Protein AF-A0A9X2B4U2-F1 (afdb_monomer)

Foldseek 3Di:
DKDACVLLVHWFADPVVRGTARIWDKDKDWDADPVRWIKMKIFTARPVPRHTRDIFIDTDDDPDVNSSSVRSND

Structure (mmCIF, N/CA/C/O backbone):
data_AF-A0A9X2B4U2-F1
#
_entry.id   AF-A0A9X2B4U2-F1
#
loop_
_atom_site.group_PDB
_atom_site.id
_atom_site.type_symbol
_atom_site.label_atom_id
_atom_site.label_alt_id
_atom_site.label_comp_id
_atom_site.label_asym_id
_atom_site.label_entity_id
_atom_site.label_seq_id
_atom_site.pdbx_PDB_ins_code
_atom_site.Cartn_x
_atom_site.Cartn_y
_atom_site.Cartn_z
_atom_site.occupancy
_atom_site.B_iso_or_equiv
_atom_site.auth_seq_id
_atom_site.auth_comp_id
_atom_site.auth_asym_id
_atom_site.auth_atom_id
_atom_site.pdbx_PDB_model_num
ATOM 1 N N . MET A 1 1 ? -0.860 -7.819 -0.174 1.00 85.38 1 MET A N 1
ATOM 2 C CA . MET A 1 1 ? -0.246 -8.313 1.083 1.00 85.38 1 MET A CA 1
ATOM 3 C C . MET A 1 1 ? -0.818 -7.496 2.218 1.00 85.38 1 MET A C 1
ATOM 5 O O . MET A 1 1 ? -0.781 -6.279 2.142 1.00 85.38 1 MET A O 1
ATOM 9 N N . ILE A 1 2 ? -1.301 -8.136 3.281 1.00 88.94 2 ILE A N 1
ATOM 10 C CA . ILE A 1 2 ? -1.955 -7.415 4.375 1.00 88.94 2 ILE A CA 1
ATOM 11 C C . ILE A 1 2 ? -0.918 -6.924 5.389 1.00 88.94 2 ILE A C 1
ATOM 13 O O . ILE A 1 2 ? -0.167 -7.724 5.946 1.00 88.94 2 ILE A O 1
ATOM 17 N N . VAL A 1 3 ? -0.922 -5.621 5.657 1.00 89.69 3 VAL A N 1
ATOM 18 C CA . VAL A 1 3 ? -0.162 -4.977 6.736 1.00 89.69 3 VAL A CA 1
ATOM 19 C C . VAL A 1 3 ? -1.109 -4.346 7.750 1.00 89.69 3 VAL A C 1
ATOM 21 O O . VAL A 1 3 ? -2.303 -4.186 7.496 1.00 89.69 3 VAL A O 1
ATOM 24 N N . THR A 1 4 ? -0.580 -3.952 8.902 1.00 89.88 4 THR A N 1
ATOM 25 C CA . THR A 1 4 ? -1.336 -3.169 9.889 1.00 89.88 4 THR A CA 1
ATOM 26 C C . THR A 1 4 ? -1.172 -1.665 9.674 1.00 89.88 4 THR A C 1
ATOM 28 O O . THR A 1 4 ? -0.139 -1.207 9.184 1.00 89.88 4 THR A O 1
ATOM 31 N N . SER A 1 5 ? -2.160 -0.877 10.103 1.00 84.88 5 SER A N 1
ATOM 32 C CA . SER A 1 5 ? -2.070 0.592 10.142 1.00 84.88 5 SER A CA 1
ATOM 33 C C . SER A 1 5 ? -0.844 1.084 10.923 1.00 84.88 5 SER A C 1
ATOM 35 O O . SER A 1 5 ? -0.220 2.072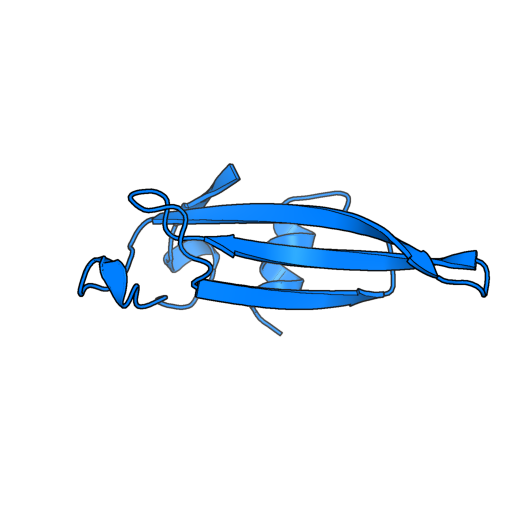 10.544 1.00 84.88 5 SER A O 1
ATOM 37 N N . ASN A 1 6 ? -0.431 0.346 11.959 1.00 87.25 6 ASN A N 1
ATOM 38 C CA . ASN A 1 6 ? 0.797 0.616 12.706 1.00 87.25 6 ASN A CA 1
ATOM 39 C C . ASN A 1 6 ? 2.061 0.463 11.850 1.00 87.25 6 ASN A C 1
ATOM 41 O O . ASN A 1 6 ? 2.954 1.297 11.950 1.00 87.25 6 ASN A O 1
ATOM 45 N N . GLN A 1 7 ? 2.148 -0.566 10.999 1.00 87.31 7 GLN A N 1
ATOM 46 C CA . GLN A 1 7 ? 3.282 -0.723 10.075 1.00 87.31 7 GLN A CA 1
ATOM 47 C C . GLN A 1 7 ? 3.315 0.386 9.024 1.00 87.31 7 GLN A C 1
ATOM 49 O O . GLN A 1 7 ? 4.388 0.831 8.630 1.00 87.31 7 GLN A O 1
ATOM 54 N N . LEU A 1 8 ? 2.143 0.860 8.598 1.00 85.31 8 LEU A N 1
ATOM 55 C CA . LEU A 1 8 ? 2.029 1.996 7.690 1.00 85.31 8 LEU A CA 1
ATOM 56 C C . LEU A 1 8 ? 2.261 3.345 8.397 1.00 85.31 8 LEU A C 1
ATOM 58 O O . LEU A 1 8 ? 2.417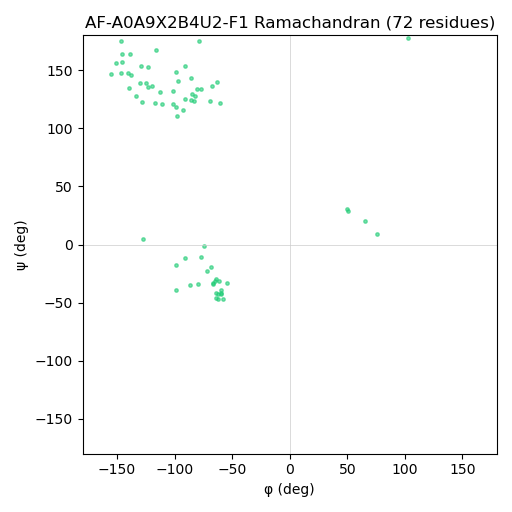 4.359 7.725 1.00 85.31 8 LEU A O 1
ATOM 62 N N . ASN A 1 9 ? 2.315 3.360 9.732 1.00 87.62 9 ASN A N 1
ATOM 63 C CA . ASN A 1 9 ? 2.389 4.556 10.571 1.00 87.62 9 ASN A CA 1
ATOM 64 C C . ASN A 1 9 ? 1.309 5.609 10.239 1.00 87.62 9 ASN A C 1
ATOM 66 O O . ASN A 1 9 ? 1.518 6.810 10.397 1.00 87.62 9 ASN A O 1
ATOM 70 N N . GLN A 1 10 ? 0.154 5.156 9.747 1.00 84.88 10 GLN A N 1
ATOM 71 C CA . GLN A 1 10 ? -0.998 5.997 9.426 1.00 84.88 10 GLN A CA 1
ATOM 72 C C . GLN A 1 10 ? -2.286 5.169 9.481 1.00 84.88 10 GLN A C 1
ATOM 74 O O . GLN A 1 10 ? -2.304 3.986 9.127 1.00 84.88 10 GLN A O 1
ATOM 79 N N . SER A 1 11 ? -3.378 5.809 9.891 1.00 88.25 11 SER A N 1
ATOM 80 C CA . SER A 1 11 ? -4.716 5.225 9.819 1.00 88.25 11 SER A CA 1
ATOM 81 C C . SER A 1 11 ? -5.370 5.596 8.496 1.00 88.25 11 SER A C 1
ATOM 83 O O . SER A 1 11 ? -5.494 6.776 8.172 1.00 88.25 11 SER A O 1
ATOM 85 N N . LEU A 1 12 ? -5.825 4.595 7.740 1.00 89.50 12 LEU A N 1
ATOM 86 C CA . LEU A 1 12 ? -6.582 4.820 6.511 1.00 89.50 12 LEU A CA 1
ATOM 87 C C . LEU A 1 12 ? -8.075 4.609 6.768 1.00 89.50 12 LEU A C 1
ATOM 89 O O . LEU A 1 12 ? -8.511 3.525 7.172 1.00 89.50 12 LEU A O 1
ATOM 93 N N . TYR A 1 13 ? -8.868 5.650 6.519 1.00 92.19 13 TYR A N 1
ATOM 94 C CA . TYR A 1 13 ? -10.323 5.575 6.588 1.00 92.19 13 TYR A CA 1
ATOM 95 C C . TYR A 1 13 ? -10.890 5.007 5.290 1.00 92.19 13 TYR A C 1
ATOM 97 O O . TYR A 1 13 ? -10.610 5.509 4.205 1.00 92.19 13 TYR A O 1
ATOM 105 N N . CYS A 1 14 ? -11.721 3.971 5.396 1.00 92.31 14 CYS A N 1
ATOM 106 C CA . CYS A 1 14 ? -12.423 3.422 4.246 1.00 92.31 14 CYS A CA 1
ATOM 107 C C . CYS A 1 14 ? -13.843 3.978 4.175 1.00 92.31 14 CYS A C 1
ATOM 109 O O . CYS A 1 14 ? -14.706 3.555 4.946 1.00 92.31 14 CYS A O 1
ATOM 111 N N . GLU A 1 15 ? -14.119 4.817 3.177 1.00 91.25 15 GLU A N 1
ATOM 112 C CA . GLU A 1 15 ? -15.444 5.419 2.974 1.00 91.25 15 GLU A CA 1
ATOM 113 C C . GLU A 1 15 ? -16.544 4.371 2.756 1.00 91.25 15 GLU A C 1
ATOM 115 O O . GLU A 1 15 ? -17.620 4.478 3.336 1.00 91.25 15 GLU A O 1
ATOM 120 N N . LYS A 1 16 ? -16.262 3.288 2.015 1.00 92.19 16 LYS A N 1
ATOM 121 C CA . LYS A 1 16 ? -17.244 2.203 1.818 1.00 92.19 16 LYS A CA 1
ATOM 122 C C . LYS A 1 16 ? -17.583 1.424 3.088 1.00 92.19 16 LYS A C 1
ATOM 124 O O . LYS A 1 16 ? -18.703 0.941 3.220 1.00 92.19 16 LYS A O 1
ATOM 129 N N . CYS A 1 17 ? -16.626 1.255 3.998 1.00 90.69 17 CYS A N 1
ATOM 130 C CA . CYS A 1 17 ? -16.851 0.543 5.256 1.00 90.69 17 CYS A CA 1
ATOM 131 C C . CYS A 1 17 ? -17.297 1.476 6.387 1.00 90.69 17 CYS A C 1
ATOM 133 O O . CYS A 1 17 ? -17.673 0.983 7.448 1.00 90.69 17 CYS A O 1
ATOM 135 N N . GLY A 1 18 ? -17.205 2.793 6.190 1.00 93.81 18 GLY A N 1
ATOM 136 C CA . GLY A 1 18 ? -17.540 3.796 7.194 1.00 93.81 18 GLY A CA 1
ATOM 137 C C . GLY A 1 18 ? -16.622 3.789 8.422 1.00 93.81 18 GLY A C 1
ATOM 138 O O . GLY A 1 18 ? -17.028 4.267 9.480 1.00 93.81 18 GLY A O 1
ATOM 139 N N . LYS A 1 19 ? -15.411 3.221 8.327 1.00 91.81 19 LYS A N 1
ATOM 140 C CA . LYS A 1 19 ? -14.492 3.064 9.467 1.00 91.81 19 LYS A CA 1
ATOM 141 C C . LYS A 1 19 ? -13.021 3.072 9.063 1.00 91.81 19 LYS A C 1
ATOM 143 O O . LYS A 1 19 ? -12.668 2.683 7.943 1.00 91.81 19 LYS A O 1
ATOM 148 N N . GLU A 1 20 ? -12.176 3.435 10.023 1.00 91.75 20 GLU A N 1
ATOM 149 C CA . GLU A 1 20 ? -10.727 3.256 9.941 1.00 91.75 20 GLU A CA 1
ATOM 150 C C . GLU A 1 20 ? -10.365 1.771 9.871 1.00 91.75 20 GLU A C 1
ATOM 152 O O . GLU A 1 20 ? -10.974 0.919 10.527 1.00 91.75 20 GLU A O 1
ATOM 157 N N . GLN A 1 21 ? -9.383 1.456 9.033 1.00 90.06 21 GLN A N 1
ATOM 158 C CA . GLN A 1 21 ? -8.922 0.095 8.819 1.00 90.06 21 GLN A CA 1
ATOM 159 C C . GLN A 1 21 ? -7.660 -0.163 9.638 1.00 90.06 21 GLN A C 1
ATOM 161 O O . GLN A 1 21 ? -6.626 0.460 9.418 1.00 90.06 21 GLN A O 1
ATOM 166 N N . ALA A 1 22 ? -7.737 -1.123 10.563 1.00 90.31 22 ALA A N 1
ATOM 167 C CA . ALA A 1 22 ? -6.567 -1.603 11.302 1.00 90.31 22 ALA A CA 1
ATOM 168 C C . ALA A 1 22 ? -5.627 -2.448 10.424 1.00 90.31 22 ALA A C 1
ATOM 170 O O . ALA A 1 22 ? -4.444 -2.592 10.728 1.00 90.31 22 ALA A O 1
ATOM 171 N N . GLN A 1 23 ? -6.166 -3.023 9.347 1.00 92.94 23 GLN A N 1
ATOM 172 C CA . GLN A 1 23 ? -5.448 -3.828 8.368 1.00 92.94 23 GLN A CA 1
ATOM 173 C C . GLN A 1 23 ? -5.673 -3.260 6.976 1.00 92.94 23 GLN A C 1
ATOM 175 O O . GLN A 1 23 ? -6.787 -2.869 6.639 1.00 92.94 23 GLN A O 1
ATOM 180 N N . ILE A 1 24 ? -4.621 -3.225 6.175 1.00 92.88 24 ILE A N 1
ATOM 181 C CA . ILE A 1 24 ? -4.597 -2.588 4.864 1.00 92.88 24 ILE A CA 1
ATOM 182 C C . ILE A 1 24 ? -3.930 -3.574 3.912 1.00 92.88 24 ILE A C 1
ATOM 184 O O . ILE A 1 24 ? -2.852 -4.083 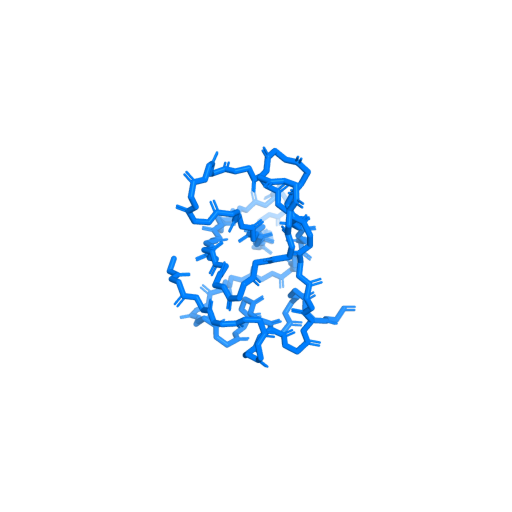4.220 1.00 92.88 24 ILE A O 1
ATOM 188 N N . ASP A 1 25 ? -4.570 -3.879 2.786 1.00 93.94 25 ASP A N 1
ATOM 189 C CA . ASP A 1 25 ? -3.920 -4.677 1.751 1.00 93.94 25 ASP A CA 1
ATOM 190 C C . ASP A 1 25 ? -3.060 -3.766 0.879 1.00 93.94 25 ASP A C 1
ATOM 192 O O . ASP A 1 25 ? -3.540 -2.778 0.335 1.00 93.94 25 ASP A O 1
ATOM 196 N N . ILE A 1 26 ? -1.774 -4.080 0.789 1.00 92.50 26 ILE A N 1
ATOM 197 C CA . ILE A 1 26 ? -0.801 -3.355 -0.017 1.00 92.50 26 ILE A CA 1
ATOM 198 C C . ILE A 1 26 ? -0.338 -4.240 -1.155 1.00 92.50 26 ILE A C 1
ATOM 200 O O . ILE A 1 26 ? 0.088 -5.382 -0.952 1.00 92.50 26 ILE A O 1
ATOM 204 N N . TRP A 1 27 ? -0.353 -3.682 -2.352 1.00 92.50 27 TRP A N 1
ATOM 205 C CA . TRP A 1 27 ? 0.240 -4.285 -3.531 1.00 92.50 27 TRP A CA 1
ATOM 206 C C . TRP A 1 27 ? 0.801 -3.194 -4.428 1.00 92.50 27 TRP A C 1
ATOM 208 O O . TRP A 1 27 ? 0.491 -2.014 -4.274 1.00 92.50 27 TRP A O 1
ATOM 218 N N . TRP A 1 28 ? 1.657 -3.585 -5.358 1.00 92.25 28 TRP A N 1
ATOM 219 C CA . TRP A 1 28 ? 2.256 -2.658 -6.299 1.00 92.25 28 TRP A CA 1
ATOM 220 C C . TRP A 1 28 ? 2.304 -3.252 -7.697 1.00 92.25 28 TRP A C 1
ATOM 222 O O . TRP A 1 28 ? 2.117 -4.456 -7.895 1.00 92.25 28 TRP A O 1
ATOM 232 N N . LYS A 1 29 ? 2.513 -2.372 -8.668 1.00 91.19 29 LYS A N 1
ATOM 233 C CA . LYS A 1 29 ? 2.780 -2.716 -10.059 1.00 91.19 29 LYS A CA 1
ATOM 234 C C . LYS A 1 29 ? 4.032 -1.995 -10.503 1.00 91.19 29 LYS A C 1
ATOM 236 O O . LYS A 1 29 ? 4.071 -0.769 -10.467 1.00 91.19 29 LYS A O 1
ATOM 241 N N . ASP A 1 30 ? 5.006 -2.767 -10.950 1.00 88.69 30 ASP A N 1
ATOM 242 C CA . ASP A 1 30 ? 6.185 -2.252 -11.624 1.00 88.69 30 ASP A CA 1
ATOM 243 C C . ASP A 1 30 ? 5.884 -2.080 -13.121 1.00 88.69 30 ASP A C 1
ATOM 245 O O . ASP A 1 30 ? 5.180 -2.884 -13.743 1.00 88.69 30 ASP A O 1
ATOM 249 N N . GLY A 1 31 ? 6.431 -1.028 -13.711 1.00 87.62 31 GLY A N 1
ATOM 250 C CA . GLY A 1 31 ? 6.321 -0.712 -15.124 1.00 87.62 31 GLY A CA 1
ATOM 251 C C . GLY A 1 31 ? 7.585 -0.038 -15.645 1.00 87.62 31 GLY A C 1
ATOM 252 O O . GLY A 1 31 ? 8.525 0.256 -14.905 1.00 87.62 31 GLY A O 1
ATOM 253 N N . ARG A 1 32 ? 7.621 0.201 -16.955 1.00 87.06 32 ARG A N 1
ATOM 254 C CA . ARG A 1 32 ? 8.644 1.033 -17.596 1.00 87.06 32 ARG A CA 1
ATOM 255 C C . ARG A 1 32 ? 7.969 2.153 -18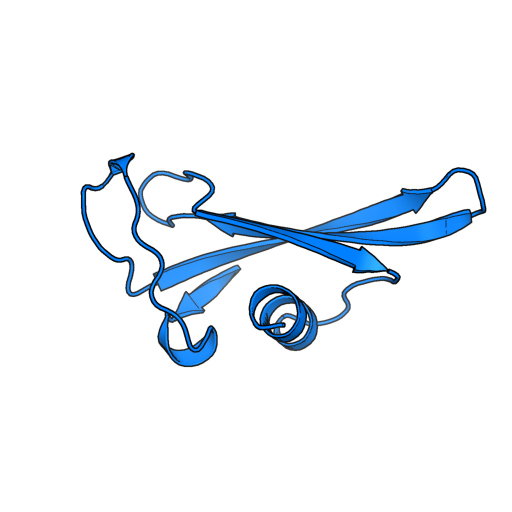.360 1.00 87.06 32 ARG A C 1
ATOM 257 O O . ARG A 1 32 ? 6.976 1.907 -19.043 1.00 87.06 32 ARG A O 1
ATOM 264 N N . ASN A 1 33 ? 8.498 3.362 -18.226 1.00 82.56 33 ASN A N 1
ATOM 265 C CA . ASN A 1 33 ? 8.075 4.481 -19.055 1.00 82.56 33 ASN A CA 1
ATOM 266 C C . ASN A 1 33 ? 8.733 4.401 -20.450 1.00 82.56 33 ASN A C 1
ATOM 268 O O . ASN A 1 33 ? 9.559 3.523 -20.711 1.00 82.56 33 ASN A O 1
ATOM 272 N N . ASP A 1 34 ? 8.352 5.316 -21.342 1.00 82.94 34 ASP A N 1
ATOM 273 C CA . ASP A 1 34 ? 8.844 5.370 -22.729 1.00 82.94 34 ASP A CA 1
ATOM 274 C C . ASP A 1 34 ? 10.372 5.582 -22.807 1.00 82.94 34 ASP A C 1
ATOM 276 O O . ASP A 1 34 ? 11.044 5.012 -23.662 1.00 82.94 34 ASP A O 1
ATOM 280 N N . ASP A 1 35 ? 10.944 6.291 -21.828 1.00 82.19 35 ASP A N 1
ATOM 281 C CA . ASP A 1 35 ? 12.389 6.504 -21.665 1.00 82.19 35 ASP A CA 1
ATOM 282 C C . ASP A 1 35 ? 13.151 5.269 -21.137 1.00 82.19 35 ASP A C 1
ATOM 284 O O . ASP A 1 35 ? 14.370 5.308 -20.949 1.00 82.19 35 ASP A O 1
ATOM 288 N N . GLY A 1 36 ? 12.454 4.161 -20.864 1.00 80.50 36 GLY A N 1
A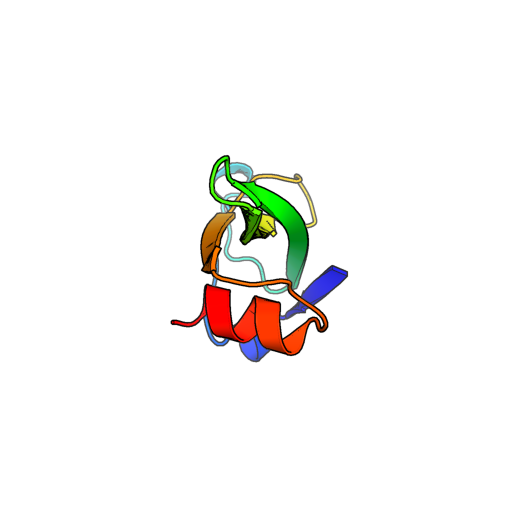TOM 289 C CA . GLY A 1 36 ? 13.034 2.931 -20.323 1.00 80.50 36 GLY A CA 1
ATOM 290 C C . GLY A 1 36 ? 13.370 2.986 -18.829 1.00 80.50 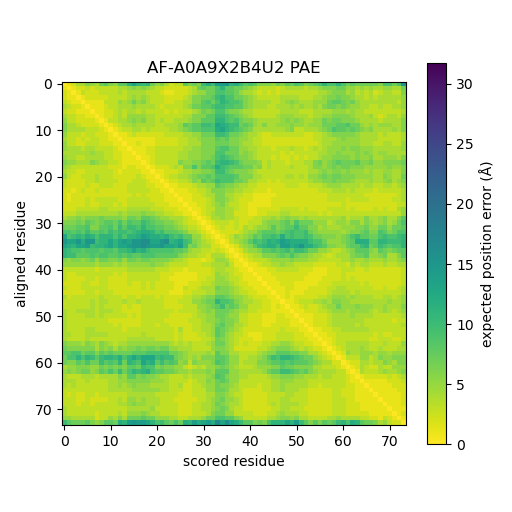36 GLY A C 1
ATOM 291 O O . GLY A 1 36 ? 13.986 2.050 -18.313 1.00 80.50 36 GLY A O 1
ATOM 292 N N . LEU A 1 37 ? 12.954 4.040 -18.123 1.00 82.44 37 LEU A N 1
ATOM 293 C CA . LEU A 1 37 ? 13.059 4.156 -16.673 1.00 82.44 37 LEU A CA 1
ATOM 294 C C . LEU A 1 37 ? 11.967 3.319 -16.001 1.00 82.44 37 LEU A C 1
ATOM 296 O O . LEU A 1 37 ? 10.794 3.357 -16.381 1.00 82.44 37 LEU A O 1
ATOM 300 N N . GLY A 1 38 ? 12.364 2.560 -14.981 1.00 86.81 38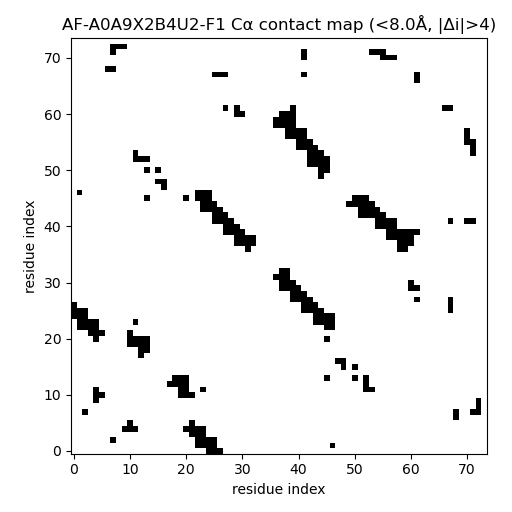 GLY A N 1
ATOM 301 C CA . GLY A 1 38 ? 11.425 1.830 -14.136 1.00 86.81 38 GLY A CA 1
ATOM 302 C C . GLY A 1 38 ? 10.577 2.794 -13.312 1.00 86.81 38 GLY A C 1
ATOM 303 O O . GLY A 1 38 ? 11.103 3.749 -12.737 1.00 86.81 38 GLY A O 1
ATOM 304 N N . TYR A 1 39 ? 9.280 2.530 -13.238 1.00 88.56 39 TYR A N 1
ATOM 305 C CA . TYR A 1 39 ? 8.375 3.180 -12.300 1.00 88.56 39 TYR A CA 1
ATOM 306 C C . TYR A 1 39 ? 7.576 2.116 -11.558 1.00 88.56 39 TYR A C 1
ATOM 308 O O . TYR A 1 39 ? 7.346 1.027 -12.082 1.00 88.56 39 TYR A O 1
ATOM 316 N N . SER A 1 40 ? 7.133 2.446 -10.356 1.00 90.50 40 SER A N 1
ATOM 317 C CA . SER A 1 40 ? 6.277 1.593 -9.548 1.00 90.50 40 SER A CA 1
ATOM 318 C C . SER A 1 40 ? 5.081 2.372 -9.048 1.00 90.50 40 SER A C 1
ATOM 320 O O . SER A 1 40 ? 5.199 3.515 -8.615 1.00 90.50 40 SER A O 1
ATOM 322 N N . GLU A 1 41 ? 3.921 1.738 -9.071 1.00 92.94 41 GLU A N 1
ATOM 323 C CA . GLU A 1 41 ? 2.703 2.258 -8.464 1.00 92.94 41 G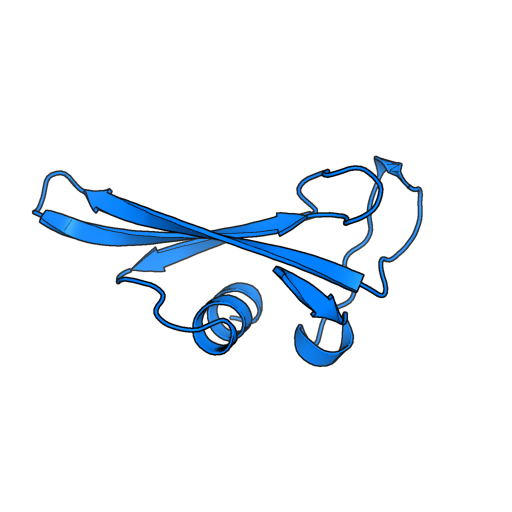LU A CA 1
ATOM 324 C C . GLU A 1 41 ? 2.353 1.390 -7.260 1.00 92.94 41 GLU A C 1
ATOM 326 O O . GLU A 1 41 ? 2.139 0.189 -7.410 1.00 92.94 41 GLU A O 1
ATOM 331 N N . VAL A 1 42 ? 2.278 1.994 -6.077 1.00 93.38 42 VAL A N 1
ATOM 332 C CA . VAL A 1 42 ? 1.880 1.343 -4.827 1.00 93.38 42 VAL A CA 1
ATOM 333 C C . VAL A 1 42 ? 0.446 1.696 -4.502 1.00 93.38 42 VAL A C 1
ATOM 335 O O . VAL A 1 42 ? 0.058 2.866 -4.500 1.00 93.38 42 VAL A O 1
ATOM 338 N N . PHE A 1 43 ? -0.325 0.675 -4.170 1.00 94.31 43 PHE A N 1
ATOM 339 C CA . PHE A 1 43 ? -1.731 0.767 -3.838 1.00 94.31 43 PHE A CA 1
ATOM 340 C C . PHE A 1 43 ? -1.939 0.253 -2.421 1.00 94.31 43 PHE A C 1
ATOM 342 O O . PHE A 1 43 ? -1.395 -0.781 -2.033 1.00 94.31 43 PHE A O 1
ATOM 349 N N . ALA A 1 44 ? -2.743 0.983 -1.659 1.00 93.75 44 ALA A N 1
ATOM 350 C CA . ALA A 1 44 ? -3.243 0.565 -0.364 1.00 93.75 44 ALA A CA 1
ATOM 351 C C . ALA A 1 44 ? -4.765 0.459 -0.457 1.00 93.75 44 ALA A C 1
ATOM 353 O O . ALA A 1 44 ? -5.445 1.436 -0.778 1.00 93.75 44 ALA A O 1
ATOM 354 N N . GLU A 1 45 ? -5.308 -0.715 -0.173 1.00 94.62 45 GLU A N 1
ATOM 355 C CA . GLU A 1 45 ? -6.723 -1.030 -0.309 1.00 94.62 45 GLU A CA 1
ATOM 356 C C . GLU A 1 45 ? -7.319 -1.518 1.010 1.00 94.62 45 GLU A C 1
ATOM 358 O O . GLU A 1 45 ? -6.654 -2.097 1.873 1.00 94.62 45 GLU A O 1
ATOM 363 N N . CYS A 1 46 ? -8.624 -1.306 1.167 1.00 93.12 46 CYS A N 1
ATOM 364 C CA . CYS A 1 46 ? -9.364 -1.904 2.263 1.00 93.12 46 CYS A CA 1
ATOM 365 C C . CYS A 1 46 ? -9.469 -3.421 2.040 1.00 93.12 46 CYS A C 1
ATOM 367 O O . CYS A 1 46 ? -10.062 -3.838 1.044 1.00 93.12 46 CYS A O 1
ATOM 369 N N . PRO A 1 47 ? -9.022 -4.262 2.986 1.00 91.19 47 PRO A N 1
ATOM 370 C CA . PRO A 1 47 ? -9.043 -5.715 2.817 1.00 91.19 47 PRO A CA 1
ATOM 371 C C . PRO A 1 47 ? -10.461 -6.302 2.802 1.00 91.19 47 PRO A C 1
ATOM 373 O O . PRO A 1 47 ? -10.657 -7.421 2.349 1.00 91.19 47 PRO A O 1
ATOM 376 N N . SER A 1 48 ? -11.463 -5.575 3.315 1.00 91.19 48 SER A N 1
ATOM 377 C CA . SER A 1 48 ? -12.854 -6.050 3.356 1.00 91.19 48 SER A CA 1
ATOM 378 C C . SER A 1 48 ? -13.644 -5.747 2.084 1.00 91.19 48 SER A C 1
ATOM 380 O O . SER A 1 48 ? -14.528 -6.513 1.719 1.00 91.19 48 SER A O 1
ATOM 382 N N . CYS A 1 49 ? -13.386 -4.607 1.439 1.00 91.62 49 CYS A N 1
ATOM 383 C CA . CYS A 1 49 ? -14.192 -4.138 0.306 1.00 91.62 49 CYS A CA 1
ATOM 384 C C . CYS A 1 49 ? -13.373 -3.790 -0.942 1.00 91.62 49 CYS A C 1
ATOM 386 O O . CYS A 1 49 ? -13.942 -3.259 -1.898 1.00 91.62 49 CYS A O 1
ATOM 388 N N . HIS A 1 50 ? -12.059 -4.040 -0.911 1.00 92.12 50 HIS A N 1
ATOM 389 C CA . HIS A 1 50 ? -11.102 -3.785 -1.993 1.00 92.12 50 HIS A CA 1
ATOM 390 C C . HIS A 1 50 ? -11.202 -2.369 -2.571 1.00 92.12 50 HIS A C 1
ATOM 392 O O . HIS A 1 50 ? -11.010 -2.134 -3.757 1.00 92.12 50 HIS A O 1
ATOM 398 N N . THR A 1 51 ? -11.587 -1.405 -1.734 1.00 93.50 51 THR A N 1
ATOM 399 C CA . THR A 1 51 ? -11.617 0.001 -2.135 1.00 93.50 51 THR A CA 1
ATOM 400 C C . THR A 1 51 ? -10.236 0.582 -1.931 1.00 93.50 51 THR A C 1
ATOM 402 O O . THR A 1 51 ? -9.678 0.446 -0.842 1.00 93.50 51 THR A O 1
ATOM 405 N N . GLN A 1 52 ? -9.715 1.239 -2.963 1.00 94.12 52 GLN A N 1
ATOM 406 C CA . GLN A 1 52 ? -8.465 1.978 -2.886 1.00 94.12 52 GLN A CA 1
ATOM 407 C C . GLN A 1 52 ? -8.582 3.089 -1.841 1.00 94.12 52 GLN A C 1
ATOM 409 O O . GLN A 1 52 ? -9.453 3.950 -1.930 1.00 94.12 52 GLN A O 1
ATOM 414 N N . LEU A 1 53 ? -7.696 3.042 -0.853 1.00 92.12 53 LEU A N 1
ATOM 415 C CA . LEU A 1 53 ? -7.586 4.017 0.227 1.00 92.12 53 LEU A CA 1
ATOM 416 C C . LEU A 1 53 ? -6.473 5.023 -0.057 1.00 92.12 53 LEU A C 1
ATOM 418 O O . LEU A 1 53 ? -6.628 6.209 0.209 1.00 92.12 53 LEU A O 1
ATOM 422 N N . LEU A 1 54 ? -5.358 4.546 -0.612 1.00 92.00 54 LEU A N 1
ATOM 423 C CA . LEU A 1 54 ? -4.202 5.364 -0.953 1.00 92.00 54 LEU A CA 1
ATOM 424 C C . LEU A 1 54 ? -3.526 4.806 -2.208 1.00 92.00 54 LEU A C 1
ATOM 426 O O . LEU A 1 54 ? -3.531 3.598 -2.445 1.00 92.00 54 LEU A O 1
ATOM 430 N N . LYS A 1 55 ? -2.940 5.693 -3.007 1.00 93.50 55 LYS A N 1
ATOM 431 C CA . LYS A 1 55 ? -2.090 5.347 -4.146 1.00 93.50 55 LYS A CA 1
ATOM 432 C C . LYS A 1 55 ? -0.912 6.311 -4.178 1.00 93.50 55 LYS A C 1
ATOM 434 O O . LYS A 1 55 ? -1.131 7.515 -4.051 1.00 93.50 55 LYS A O 1
ATOM 439 N N . LYS A 1 56 ? 0.297 5.794 -4.387 1.00 92.31 56 LYS A N 1
ATOM 440 C CA . LYS A 1 56 ? 1.491 6.600 -4.659 1.00 92.31 56 LYS A CA 1
ATOM 441 C C . LYS A 1 56 ? 2.334 5.982 -5.760 1.00 92.31 56 LYS A C 1
ATOM 443 O O . LYS A 1 56 ? 2.401 4.764 -5.890 1.00 92.31 56 LYS A O 1
ATOM 448 N N . ASP A 1 57 ? 2.960 6.837 -6.544 1.00 90.50 57 ASP A N 1
ATOM 449 C CA . ASP A 1 57 ? 3.952 6.482 -7.547 1.00 90.50 57 ASP A CA 1
ATOM 450 C C . ASP A 1 57 ? 5.371 6.692 -7.008 1.00 90.50 57 ASP A C 1
ATOM 452 O O . ASP A 1 57 ? 5.627 7.557 -6.170 1.00 90.50 57 ASP A O 1
ATOM 456 N N . ALA A 1 58 ? 6.295 5.862 -7.477 1.00 87.12 58 ALA A N 1
ATOM 457 C CA . ALA A 1 58 ? 7.711 5.958 -7.177 1.00 87.12 58 ALA A CA 1
ATOM 458 C C . ALA A 1 58 ? 8.540 5.637 -8.420 1.00 87.12 58 ALA A C 1
ATOM 460 O O . ALA A 1 58 ? 8.165 4.806 -9.248 1.00 87.12 58 ALA A O 1
ATOM 461 N N . TYR A 1 59 ? 9.698 6.283 -8.537 1.00 84.75 59 TYR A N 1
ATOM 462 C CA . TYR A 1 59 ? 10.695 5.924 -9.541 1.00 84.75 59 TYR A CA 1
ATOM 463 C C . TYR A 1 59 ? 11.498 4.712 -9.061 1.00 84.75 59 TYR A C 1
ATOM 465 O O . TYR A 1 59 ? 11.972 4.691 -7.927 1.00 84.75 59 TYR A O 1
ATOM 473 N N . GLY A 1 60 ? 11.692 3.731 -9.941 1.00 83.12 60 GLY A N 1
ATOM 474 C CA . GLY A 1 60 ? 12.351 2.462 -9.626 1.00 83.12 60 GLY A CA 1
ATOM 475 C C . GLY A 1 60 ? 11.378 1.297 -9.452 1.00 83.12 60 GLY A C 1
ATOM 476 O O . GLY A 1 60 ? 10.169 1.463 -9.579 1.00 83.12 60 GLY A O 1
ATOM 477 N N . GLU A 1 61 ? 11.933 0.109 -9.215 1.00 81.31 61 GLU A N 1
ATOM 478 C CA . GLU A 1 61 ? 11.204 -1.148 -8.986 1.00 81.31 61 GLU A CA 1
ATOM 479 C C . GLU A 1 61 ? 11.084 -1.416 -7.483 1.00 81.31 61 GLU A C 1
ATOM 481 O O . GLU A 1 61 ? 12.057 -1.235 -6.743 1.00 81.31 61 GLU A O 1
ATOM 486 N N . ILE A 1 62 ? 9.937 -1.921 -7.035 1.00 86.31 62 ILE A N 1
ATOM 487 C CA . ILE A 1 62 ? 9.721 -2.278 -5.631 1.00 86.31 62 ILE A CA 1
ATOM 488 C C . ILE A 1 62 ? 10.069 -3.745 -5.420 1.00 86.31 62 ILE A C 1
ATOM 490 O O . ILE A 1 62 ? 9.429 -4.658 -5.942 1.00 86.31 62 ILE A O 1
ATOM 494 N N . ARG A 1 63 ? 11.098 -3.978 -4.605 1.00 85.69 63 ARG A N 1
ATOM 495 C CA . ARG A 1 63 ? 11.634 -5.325 -4.346 1.00 85.69 63 ARG A CA 1
ATOM 496 C C . ARG A 1 63 ? 11.123 -5.943 -3.052 1.00 85.69 63 ARG A C 1
ATOM 498 O O . ARG A 1 63 ? 11.215 -7.157 -2.883 1.00 85.69 63 ARG A O 1
ATOM 505 N N . SER A 1 64 ? 10.577 -5.114 -2.168 1.00 87.81 64 SER A N 1
ATOM 506 C CA . SER A 1 64 ? 10.169 -5.492 -0.822 1.00 87.81 64 SER A CA 1
ATOM 507 C C . SER A 1 64 ? 8.930 -4.721 -0.386 1.00 87.81 64 SER A C 1
ATOM 509 O O . SER A 1 64 ? 8.646 -3.617 -0.840 1.00 87.81 64 SER A O 1
ATOM 511 N N . VAL A 1 65 ? 8.215 -5.291 0.576 1.00 86.94 65 VAL A N 1
ATOM 512 C CA . VAL A 1 65 ? 7.055 -4.647 1.209 1.00 86.94 65 VAL A CA 1
ATOM 513 C C . VAL A 1 65 ? 7.482 -3.402 1.985 1.00 86.94 65 VAL A C 1
ATOM 515 O O . VAL A 1 65 ? 6.730 -2.440 2.052 1.00 86.94 65 VAL A O 1
ATOM 518 N N . GLU A 1 66 ? 8.694 -3.398 2.539 1.00 89.25 66 GLU A N 1
ATOM 519 C CA . GLU A 1 66 ? 9.264 -2.238 3.228 1.00 89.25 66 GLU A CA 1
ATOM 520 C C . GLU A 1 66 ? 9.430 -1.038 2.285 1.00 89.25 66 GLU A C 1
ATOM 522 O O . GLU A 1 66 ? 9.020 0.059 2.652 1.00 89.25 66 GLU A O 1
ATOM 527 N N . ASP 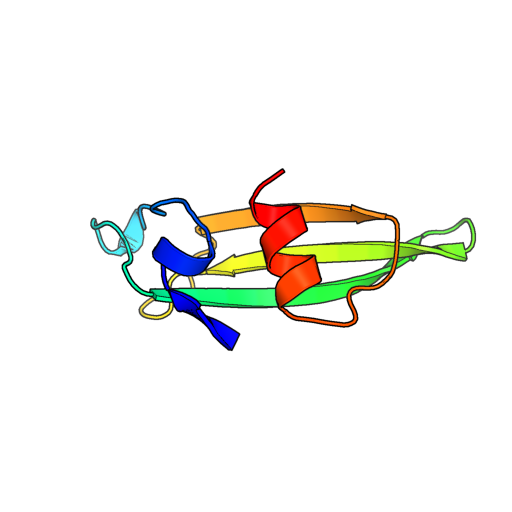A 1 67 ? 9.911 -1.236 1.050 1.00 88.88 67 ASP A N 1
ATOM 528 C CA . ASP A 1 67 ? 9.949 -0.179 0.024 1.00 88.88 67 ASP A CA 1
ATOM 529 C C . ASP A 1 67 ? 8.547 0.378 -0.252 1.00 88.88 67 ASP A C 1
ATOM 531 O O . ASP A 1 67 ? 8.340 1.591 -0.235 1.00 88.88 67 ASP A O 1
ATOM 535 N N . ALA A 1 68 ? 7.557 -0.503 -0.432 1.00 89.38 68 ALA A N 1
ATOM 536 C CA . ALA A 1 68 ? 6.169 -0.094 -0.642 1.00 89.38 68 ALA A CA 1
ATOM 537 C C . ALA A 1 68 ? 5.619 0.723 0.543 1.00 89.38 68 ALA A C 1
ATOM 539 O O . ALA A 1 68 ? 4.945 1.734 0.343 1.00 89.38 68 ALA A O 1
ATOM 540 N N . LEU A 1 69 ? 5.926 0.316 1.780 1.00 90.31 69 LEU A N 1
ATOM 541 C CA . LEU A 1 69 ? 5.541 1.048 2.988 1.00 90.31 69 LEU A CA 1
ATOM 542 C C . LEU A 1 69 ? 6.208 2.424 3.050 1.00 90.31 69 LEU A C 1
ATOM 544 O O . LEU A 1 69 ? 5.519 3.410 3.308 1.00 90.31 69 LEU A O 1
ATOM 548 N N . HIS A 1 70 ? 7.511 2.505 2.775 1.00 89.94 70 HIS A N 1
ATOM 549 C CA . HIS A 1 70 ? 8.252 3.765 2.750 1.00 89.94 70 HIS A CA 1
ATOM 550 C C . HIS A 1 70 ? 7.681 4.746 1.724 1.00 89.94 70 HIS A C 1
ATOM 552 O O . HIS A 1 70 ? 7.503 5.921 2.040 1.00 89.94 70 HIS A O 1
ATOM 558 N N . ILE A 1 71 ? 7.327 4.262 0.531 1.00 89.50 71 ILE A N 1
ATOM 559 C CA . ILE A 1 71 ? 6.680 5.072 -0.507 1.00 89.50 71 ILE A CA 1
ATOM 560 C C . ILE A 1 71 ? 5.328 5.590 -0.012 1.00 89.50 71 ILE A C 1
ATOM 562 O O . ILE A 1 71 ? 5.040 6.776 -0.129 1.00 89.50 71 ILE A O 1
ATOM 566 N N . LEU A 1 72 ? 4.497 4.733 0.590 1.00 88.25 72 LEU A N 1
ATOM 567 C CA . LEU A 1 72 ? 3.193 5.151 1.115 1.00 88.25 72 LEU A CA 1
ATOM 568 C C . LEU A 1 72 ? 3.312 6.164 2.271 1.00 88.25 72 LEU A C 1
ATOM 570 O O . LEU A 1 72 ? 2.438 7.025 2.412 1.00 88.25 72 LEU A O 1
ATOM 574 N N . GLN A 1 73 ? 4.389 6.101 3.057 1.00 87.50 73 GLN A N 1
ATOM 575 C CA . GLN A 1 73 ? 4.666 6.993 4.190 1.00 87.50 73 GLN A CA 1
ATOM 576 C C . GLN A 1 73 ? 5.227 8.368 3.806 1.00 87.50 73 GLN A C 1
ATOM 578 O O . GLN A 1 73 ? 4.930 9.332 4.508 1.00 87.50 73 GLN A O 1
ATOM 583 N N . GLY A 1 74 ? 6.040 8.460 2.747 1.00 71.38 74 GLY A N 1
ATOM 584 C CA . GLY A 1 74 ? 6.719 9.700 2.326 1.00 71.38 74 GLY A CA 1
ATOM 585 C C . GLY A 1 74 ? 5.860 10.575 1.438 1.00 71.38 74 GLY A C 1
ATOM 586 O O . GLY A 1 74 ? 5.457 11.675 1.860 1.00 71.38 74 GLY A O 1
#

Organism: NCBI:txid2931978

Secondary structure (DSSP, 8-state):
-EEEHHHHTSPEEETTTTEEESEEEEEEEEEE-TTS-EEEEEEEE-TTT--EEEEEEEES---SHHHHHHHHH-

Mean predicted aligned error: 4.23 Å

Radius of gyration: 12.75 Å; Cα contacts (8 Å, |Δi|>4): 150; chains: 1; bounding box: 31×18×35 Å

pLDDT: mean 89.15, std 4.05, range [71.38, 94.62]

Nearest PDB structures (foldseek):
  6ozj-assembly1_A  TM=6.521E-01  e=4.405E-01  Mus musculus
  1pn4-assembly2_C  TM=6.009E-01  e=5.929E-01  Candida tropicalis
  6ozf-assembly1_A  TM=6.910E-01  e=5.929E-01  Thermotoga maritima
  3hd0-assembly1_A  TM=5.865E-01  e=5.929E-01  Thermotoga maritima
  4oqi-assembly1_A  TM=3.429E-01  e=1.210E+00  Escherichia coli

Sequence (74 aa):
MIVTSNQLNQSLYCEKCGKEQAQIDIWWKDGRNDDGLGYSEVFAECPSCHTQLLKKDAYGEIRSVEDALHILQG

Solvent-accessible surface area (backbone atoms only — not comparable to full-atom values): 4326 Å² total; per-residue (Å²): 86,80,43,42,21,75,78,48,72,48,80,49,64,33,78,94,76,74,41,69,37,65,48,35,27,38,54,71,48,72,48,64,51,95,89,67,48,45,28,23,40,36,39,33,21,34,73,88,75,71,44,78,65,48,75,43,78,46,84,37,74,75,89,47,71,65,55,49,40,52,58,72,60,109